Protein AF-A0A8I3AES1-F1 (afdb_monomer)

Sequence (155 aa):
MHAPFAIKKAIAKGDGKLQAEWDGHVKEMQQSCLVTRRLPPQRSACPKPDCKSVFEGPGSWDEWTEHVGRHMEKGEGQRLGVDRLLAKWALEENIIERQEDGEYRLLPVSGTLDGNPRESGRDAISTQMPDTKSEDVETTQAIAEHTEDKMEVDN

Solvent-accessible surface area (backbone atoms only — not comparable to full-atom values): 10301 Å² total; per-residue (Å²): 133,86,72,56,69,71,55,53,57,40,45,77,70,67,39,63,65,62,47,52,52,49,56,49,52,52,49,52,52,52,58,76,68,60,77,80,78,82,79,76,61,52,43,40,43,53,30,35,86,92,43,87,54,70,33,67,44,92,65,20,48,60,56,46,52,52,55,54,46,58,39,40,76,71,69,45,52,88,63,45,59,76,30,66,46,46,51,50,50,34,44,75,70,59,44,33,44,80,46,97,86,73,49,77,41,76,49,84,59,94,84,67,74,91,78,74,91,74,72,99,68,95,72,81,84,76,84,76,76,84,79,84,81,85,82,83,87,83,91,82,84,92,80,86,82,88,84,83,90,85,82,88,80,93,132

pLDDT: mean 75.23, std 22.78, range [31.58, 97.31]

Radius of gyration: 30.4 Å; Cα contacts (8 Å, |Δi|>4): 101; chains: 1; bounding box: 51×77×65 Å

Organism: Verticillium longisporum (NCBI:txid100787)

Mean predicted aligned error: 16.6 Å

InterPro domains:
  IPR039970 Transcription factor Grauzone [PTHR23225] (1-102)

Secondary structure (DSSP, 8-state):
-PPPHHHHHHHTTT-HHHHHHHHHHHHHHHHHT--PPPPPPSEEE-SSTT---EEESTTHHHHHHHHHHHHHHTT-GGG----HHHHHHHHHTTSEEE-TTS-EEEPPPTTS----------------PPP------------------------

Foldseek 3Di:
DDDPPVLVVVVVVVPVVSVVVVVVVVVVVCVVPDDDDDDDQQWWAFQAPPGGDIFHHPCSRVVNVVVNVVCVVVVNVVRRHDTPSRVVVCVVVQQWDADPVRDIDGDDDPPDDDPDPDDDDDDDPPPDDDDDDDDDDDDDDDDDDDDDDDDDDDD

Structure (mmCIF, N/CA/C/O backbone):
data_AF-A0A8I3AES1-F1
#
_entry.id   AF-A0A8I3AES1-F1
#
loop_
_atom_site.group_PDB
_atom_site.id
_atom_site.type_symbol
_atom_site.label_atom_id
_atom_site.label_alt_id
_atom_site.label_comp_id
_atom_site.label_asym_id
_atom_site.label_entity_id
_atom_site.label_seq_id
_atom_site.pdbx_PDB_ins_code
_atom_site.Cartn_x
_atom_site.Cartn_y
_atom_site.Cartn_z
_atom_site.occupancy
_atom_site.B_iso_or_equiv
_atom_site.auth_seq_id
_atom_site.auth_comp_id
_atom_site.auth_asym_id
_atom_site.auth_atom_id
_atom_site.pdbx_PDB_model_num
ATOM 1 N 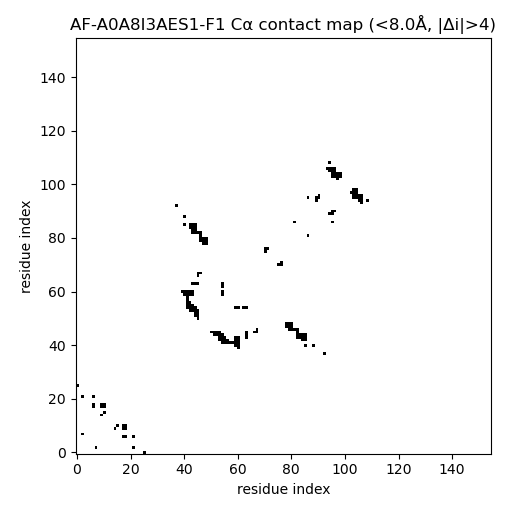N . MET A 1 1 ? 21.390 3.212 -20.930 1.00 62.88 1 MET A N 1
ATOM 2 C CA . MET A 1 1 ? 22.656 2.621 -20.438 1.00 62.88 1 MET A CA 1
ATOM 3 C C . MET A 1 1 ? 23.715 2.758 -21.519 1.00 62.88 1 MET A C 1
ATOM 5 O O . MET A 1 1 ? 23.415 2.468 -22.670 1.00 62.88 1 MET A O 1
ATOM 9 N N . HIS A 1 2 ? 24.908 3.265 -21.199 1.00 73.62 2 HIS A N 1
ATOM 10 C CA . HIS A 1 2 ? 25.959 3.439 -22.206 1.00 73.62 2 HIS A CA 1
ATOM 11 C C . HIS A 1 2 ? 26.614 2.100 -2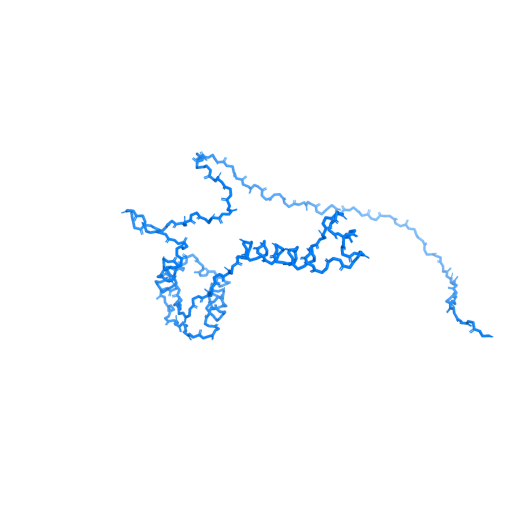2.546 1.00 73.62 2 HIS A C 1
ATOM 13 O O . HIS A 1 2 ? 27.128 1.423 -21.662 1.00 73.62 2 HIS A O 1
ATOM 19 N N . ALA A 1 3 ? 26.648 1.758 -23.836 1.00 77.44 3 ALA A N 1
ATOM 20 C CA . ALA A 1 3 ? 27.425 0.622 -24.312 1.00 77.44 3 ALA A CA 1
ATOM 21 C C . ALA A 1 3 ? 28.934 0.835 -24.057 1.00 77.44 3 ALA A C 1
ATOM 23 O O . ALA A 1 3 ? 29.437 1.951 -24.259 1.00 77.44 3 ALA A O 1
ATOM 24 N N . PRO A 1 4 ? 29.678 -0.202 -23.640 1.00 83.06 4 PRO A N 1
ATOM 25 C CA . PRO A 1 4 ? 31.130 -0.185 -23.583 1.00 83.06 4 PRO A CA 1
ATOM 26 C C . PRO A 1 4 ? 31.750 0.250 -24.915 1.00 83.06 4 PRO A C 1
ATOM 28 O O . PRO A 1 4 ? 31.196 0.023 -25.993 1.00 83.06 4 PRO A O 1
ATOM 31 N N . PHE A 1 5 ? 32.932 0.865 -24.850 1.00 80.69 5 PHE A N 1
ATOM 32 C CA . PHE A 1 5 ? 33.604 1.450 -26.017 1.00 80.69 5 PHE A CA 1
ATOM 33 C C . PHE A 1 5 ? 33.846 0.442 -27.157 1.00 80.69 5 PHE A C 1
ATOM 35 O O . PHE A 1 5 ? 33.685 0.785 -28.328 1.00 80.69 5 PHE A O 1
ATOM 42 N N . ALA A 1 6 ? 34.163 -0.814 -26.825 1.00 80.00 6 ALA A N 1
ATOM 43 C CA . ALA A 1 6 ? 34.356 -1.887 -27.803 1.00 80.00 6 ALA A CA 1
ATOM 44 C C . ALA A 1 6 ? 33.086 -2.172 -28.622 1.00 80.00 6 ALA A C 1
ATOM 46 O O . ALA A 1 6 ? 33.150 -2.318 -29.841 1.00 80.00 6 ALA A O 1
ATOM 47 N N . ILE A 1 7 ? 31.934 -2.164 -27.954 1.00 80.56 7 ILE A N 1
ATOM 48 C CA . ILE A 1 7 ? 30.632 -2.426 -28.561 1.00 80.56 7 ILE A CA 1
ATOM 49 C C . ILE A 1 7 ? 30.224 -1.230 -29.420 1.00 80.56 7 ILE A C 1
ATOM 51 O O . ILE A 1 7 ? 29.950 -1.403 -30.601 1.00 80.56 7 ILE A O 1
ATOM 55 N N . LYS A 1 8 ? 30.351 0.005 -28.909 1.00 79.56 8 LYS A N 1
ATOM 56 C CA . LYS A 1 8 ? 30.124 1.233 -29.703 1.00 79.56 8 LYS A CA 1
ATOM 57 C C . LYS A 1 8 ? 30.921 1.249 -31.015 1.00 79.56 8 LYS A C 1
ATOM 59 O O . LYS A 1 8 ? 30.386 1.618 -32.057 1.00 79.56 8 LYS A O 1
ATOM 64 N N . LYS A 1 9 ? 32.191 0.832 -30.980 1.00 81.19 9 LYS A N 1
ATOM 65 C CA . LYS A 1 9 ? 33.068 0.791 -32.161 1.00 81.19 9 LYS A CA 1
ATOM 66 C C . LYS A 1 9 ? 32.667 -0.289 -33.171 1.00 81.19 9 LYS A C 1
ATOM 68 O O . LYS A 1 9 ? 32.848 -0.083 -34.367 1.00 81.19 9 LYS A O 1
ATOM 73 N N . ALA A 1 10 ? 32.166 -1.430 -32.713 1.00 75.06 10 ALA A N 1
ATOM 74 C CA . ALA A 1 10 ? 31.704 -2.519 -33.573 1.00 75.06 10 ALA A CA 1
ATOM 75 C C . ALA A 1 10 ? 30.330 -2.225 -34.199 1.00 75.06 10 ALA A C 1
ATOM 77 O O . ALA A 1 10 ? 30.131 -2.479 -35.385 1.00 75.06 10 ALA A O 1
ATOM 78 N N . ILE A 1 11 ? 29.439 -1.566 -33.454 1.00 76.44 11 ILE A N 1
ATOM 79 C CA . ILE A 1 11 ? 28.156 -1.063 -33.962 1.00 76.44 11 ILE A CA 1
ATOM 80 C C . ILE A 1 11 ? 28.385 -0.051 -35.089 1.00 76.44 11 ILE A C 1
ATOM 82 O O . ILE A 1 11 ? 27.799 -0.172 -36.161 1.00 76.44 11 ILE A O 1
ATOM 86 N N . ALA A 1 12 ? 29.305 0.901 -34.895 1.00 78.94 12 ALA A N 1
ATOM 87 C CA . ALA A 1 12 ? 29.672 1.882 -35.921 1.00 78.94 12 ALA A CA 1
ATOM 88 C C . ALA A 1 12 ? 30.271 1.250 -37.195 1.00 78.94 12 ALA A C 1
ATOM 90 O O . ALA A 1 12 ? 30.308 1.890 -38.242 1.00 78.94 12 ALA A O 1
ATOM 91 N N . LYS A 1 13 ? 30.740 -0.002 -37.113 1.00 81.69 13 LYS A N 1
ATOM 92 C CA . LYS A 1 13 ? 31.254 -0.787 -38.244 1.00 81.69 13 LYS A CA 1
ATOM 93 C C . LYS A 1 13 ? 30.198 -1.692 -38.893 1.00 81.69 13 LYS A C 1
ATOM 95 O O . LYS A 1 13 ? 30.534 -2.399 -39.836 1.00 81.69 13 LYS A O 1
ATOM 100 N N . GLY A 1 14 ? 28.951 -1.665 -38.418 1.00 75.81 14 GLY A N 1
ATOM 101 C CA . GLY A 1 14 ? 27.842 -2.434 -38.987 1.00 75.81 14 GLY A CA 1
ATOM 102 C C . GLY A 1 14 ? 27.732 -3.880 -38.493 1.00 75.81 14 GLY A C 1
ATOM 103 O O . GLY A 1 14 ? 27.059 -4.681 -39.138 1.00 75.81 14 GLY A O 1
ATOM 104 N N . ASP A 1 15 ? 28.361 -4.236 -37.367 1.00 79.69 15 ASP A N 1
ATOM 105 C CA . ASP A 1 15 ? 28.220 -5.572 -36.772 1.00 79.69 15 ASP A CA 1
ATOM 106 C C . ASP A 1 15 ? 26.879 -5.705 -36.025 1.00 79.69 15 ASP A C 1
ATOM 108 O O . ASP A 1 15 ? 26.772 -5.495 -34.812 1.00 79.69 15 ASP A O 1
ATOM 112 N N . GLY A 1 16 ? 25.826 -6.026 -36.781 1.00 81.38 16 GLY A N 1
ATOM 113 C CA . GLY A 1 16 ? 24.466 -6.180 -36.257 1.00 81.38 16 GLY A CA 1
ATOM 114 C C . GLY A 1 16 ? 24.303 -7.336 -35.264 1.00 81.38 16 GLY A C 1
ATOM 115 O O . GLY A 1 16 ? 23.387 -7.301 -34.443 1.00 81.38 16 GLY A O 1
ATOM 116 N N . LYS A 1 17 ? 25.199 -8.333 -35.288 1.00 85.62 17 LYS A N 1
ATOM 117 C CA . LYS A 1 17 ? 25.168 -9.450 -34.336 1.00 85.62 17 LYS A CA 1
ATOM 118 C C . LYS A 1 17 ? 25.592 -8.976 -32.949 1.00 85.62 17 LYS A C 1
ATOM 120 O O . LYS A 1 17 ? 24.875 -9.219 -31.982 1.00 85.62 17 LYS A O 1
ATOM 125 N N . LEU A 1 18 ? 26.702 -8.241 -32.862 1.00 83.06 18 LEU A N 1
ATOM 126 C CA . LEU A 1 18 ? 27.191 -7.730 -31.582 1.00 83.06 18 LEU A CA 1
ATOM 127 C C . LEU A 1 18 ? 26.244 -6.683 -30.969 1.00 83.06 18 LEU A C 1
ATOM 129 O O . LEU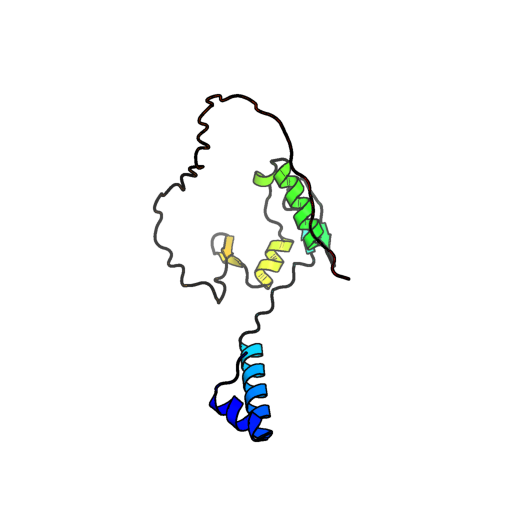 A 1 18 ? 26.082 -6.636 -29.751 1.00 83.06 18 LEU A O 1
ATOM 133 N N . GLN A 1 19 ? 25.582 -5.867 -31.801 1.00 82.50 19 GLN A N 1
ATOM 134 C CA . GLN A 1 19 ? 24.509 -4.971 -31.349 1.00 82.50 19 GLN A CA 1
ATOM 135 C C . GLN A 1 19 ? 23.373 -5.760 -30.681 1.00 82.50 19 GLN A C 1
ATOM 137 O O . GLN A 1 19 ? 22.963 -5.422 -29.573 1.00 82.50 19 GLN A O 1
ATOM 142 N N . ALA A 1 20 ? 22.881 -6.816 -31.337 1.00 87.12 20 ALA A N 1
ATOM 143 C CA . ALA A 1 20 ? 21.780 -7.624 -30.819 1.00 87.12 20 ALA A CA 1
ATOM 144 C C . ALA A 1 20 ? 22.149 -8.351 -29.513 1.00 87.12 20 ALA A C 1
ATOM 146 O O . ALA A 1 20 ? 21.338 -8.397 -28.590 1.00 87.12 20 ALA A O 1
ATOM 147 N N . GLU A 1 21 ? 23.376 -8.873 -29.411 1.00 89.00 21 GLU A N 1
ATOM 148 C CA . GLU A 1 21 ? 23.897 -9.501 -28.189 1.00 89.00 21 GLU A CA 1
ATOM 149 C C . GLU A 1 21 ? 23.990 -8.498 -27.031 1.00 89.00 21 GLU A C 1
ATOM 151 O O . GLU A 1 21 ? 23.566 -8.794 -25.913 1.00 89.00 21 GLU A O 1
ATOM 156 N N . TRP A 1 22 ? 24.486 -7.286 -27.296 1.00 87.56 22 TRP A N 1
ATOM 157 C CA . TRP A 1 22 ? 24.542 -6.224 -26.294 1.00 87.56 22 TRP A CA 1
ATOM 158 C C . TRP A 1 22 ? 23.153 -5.785 -25.822 1.00 87.56 22 TRP A C 1
ATOM 160 O O . TRP A 1 22 ? 22.922 -5.661 -24.618 1.00 87.56 22 TRP A O 1
ATOM 170 N N . ASP A 1 23 ? 22.214 -5.576 -26.746 1.00 89.44 23 ASP A N 1
ATOM 171 C CA . ASP A 1 23 ? 20.841 -5.203 -26.400 1.00 89.44 23 ASP A CA 1
ATOM 172 C C . ASP A 1 23 ? 20.138 -6.314 -25.608 1.00 89.44 23 ASP A C 1
ATOM 174 O O . ASP A 1 23 ? 19.378 -6.022 -24.682 1.00 89.44 23 ASP A O 1
ATOM 178 N N . GLY A 1 24 ? 20.413 -7.581 -25.934 1.00 92.62 24 GLY A N 1
ATOM 179 C CA . GLY A 1 24 ? 19.966 -8.742 -25.164 1.00 92.62 24 GLY A CA 1
ATOM 180 C C . GLY A 1 24 ? 20.510 -8.721 -23.737 1.00 92.62 24 GLY A C 1
ATOM 181 O O . GLY A 1 24 ? 19.734 -8.768 -22.784 1.00 92.62 24 GLY A O 1
ATOM 182 N N . HIS A 1 25 ? 21.820 -8.531 -23.583 1.00 90.94 25 HIS A N 1
ATOM 183 C CA . HIS A 1 25 ? 22.469 -8.444 -22.276 1.00 90.94 25 HIS A CA 1
ATOM 184 C C . HIS A 1 25 ? 21.925 -7.290 -21.418 1.00 90.94 25 HIS A C 1
ATOM 186 O O . HIS A 1 25 ? 21.657 -7.456 -20.228 1.00 90.94 25 HIS A O 1
ATOM 192 N N . VAL A 1 26 ? 21.711 -6.111 -22.011 1.00 91.81 26 VAL A N 1
ATOM 193 C CA . VAL A 1 26 ? 21.123 -4.964 -21.304 1.00 91.81 26 VAL A CA 1
ATOM 194 C C . VAL A 1 26 ? 19.686 -5.256 -20.877 1.00 91.81 26 VAL A C 1
ATOM 196 O O . VAL A 1 26 ? 19.315 -4.901 -19.759 1.00 91.81 26 VAL A O 1
ATOM 199 N N . LYS A 1 27 ? 18.885 -5.911 -21.725 1.00 91.75 27 LYS A N 1
ATOM 200 C CA . LYS A 1 27 ? 17.521 -6.325 -21.368 1.00 91.75 27 LYS A CA 1
ATOM 201 C C . LYS A 1 27 ? 17.528 -7.315 -20.211 1.00 91.75 27 LYS A C 1
ATOM 203 O O . LYS A 1 27 ? 16.785 -7.108 -19.260 1.00 91.75 27 LYS A O 1
ATOM 208 N N . GLU A 1 28 ? 18.374 -8.339 -20.248 1.00 93.56 28 GLU A N 1
ATOM 209 C CA . GLU A 1 28 ? 18.520 -9.292 -19.141 1.00 93.56 28 GLU A CA 1
ATOM 210 C C . GLU A 1 28 ? 18.920 -8.588 -17.844 1.00 93.56 28 GLU A C 1
ATOM 212 O O . GLU A 1 28 ? 18.308 -8.823 -16.805 1.00 93.56 28 GLU A O 1
ATOM 217 N N . MET A 1 29 ? 19.873 -7.656 -17.909 1.00 92.31 29 MET A N 1
ATOM 218 C CA . MET A 1 29 ? 20.288 -6.870 -16.748 1.00 92.31 29 MET A CA 1
ATOM 219 C C . MET A 1 29 ? 19.128 -6.038 -16.190 1.00 92.31 29 MET A C 1
ATOM 221 O O . MET A 1 29 ? 18.864 -6.073 -14.990 1.00 92.31 29 MET A O 1
ATOM 225 N N . GLN A 1 30 ? 18.380 -5.350 -17.056 1.00 91.12 30 GLN A N 1
ATOM 226 C CA . GLN A 1 30 ? 17.189 -4.594 -16.663 1.00 91.12 30 GLN A CA 1
ATOM 227 C C . GLN A 1 30 ? 16.134 -5.486 -16.008 1.00 91.12 30 GLN A C 1
ATOM 229 O O . GLN A 1 30 ? 15.575 -5.095 -14.989 1.00 91.12 30 GLN A O 1
ATOM 234 N N . GLN A 1 31 ? 15.883 -6.676 -16.562 1.00 90.06 31 GLN A N 1
ATOM 235 C CA . GLN A 1 31 ? 14.943 -7.637 -15.982 1.00 90.06 31 GLN A CA 1
ATOM 236 C C . GLN A 1 31 ? 15.437 -8.162 -14.632 1.00 90.06 31 GLN A C 1
ATOM 238 O O . GLN A 1 31 ? 14.656 -8.248 -13.692 1.00 90.06 31 GLN A O 1
ATOM 243 N N . SER A 1 32 ? 16.734 -8.450 -14.498 1.00 89.56 32 SER A N 1
ATOM 244 C CA . SER A 1 32 ? 17.315 -8.947 -13.245 1.00 89.56 32 SER A CA 1
ATOM 245 C C . SER A 1 32 ? 17.260 -7.921 -12.109 1.00 89.56 32 SER A C 1
ATOM 247 O O . SER A 1 32 ? 17.149 -8.291 -10.944 1.00 89.56 32 SER A O 1
ATOM 249 N N . CYS A 1 33 ? 17.302 -6.629 -12.444 1.00 87.88 33 CYS A N 1
ATOM 250 C CA . CYS A 1 33 ? 17.177 -5.538 -11.483 1.00 87.88 33 CYS A CA 1
ATOM 251 C C . CYS A 1 33 ? 15.729 -5.054 -11.300 1.00 87.88 33 CYS A C 1
ATOM 253 O O . CYS A 1 33 ? 15.496 -4.136 -10.511 1.00 87.88 33 CYS A O 1
ATOM 255 N N . LEU A 1 34 ? 14.757 -5.605 -12.036 1.00 88.75 34 LEU A N 1
ATOM 256 C CA . LEU A 1 34 ? 13.376 -5.141 -11.985 1.00 88.75 34 LEU A CA 1
ATOM 257 C C . LEU A 1 34 ? 12.719 -5.586 -10.675 1.00 88.75 34 LEU A C 1
ATOM 259 O O . LEU A 1 34 ? 12.341 -6.743 -10.506 1.00 88.75 34 LEU A O 1
ATOM 263 N N . VAL A 1 35 ? 12.525 -4.638 -9.762 1.00 88.19 35 VAL A N 1
ATOM 264 C CA . VAL A 1 35 ? 11.773 -4.858 -8.524 1.00 88.19 35 VAL A CA 1
ATOM 265 C C . VAL A 1 35 ? 10.366 -4.300 -8.696 1.00 88.19 35 VAL A C 1
ATOM 267 O O . VAL A 1 35 ? 10.167 -3.087 -8.785 1.00 88.19 35 VAL A O 1
ATOM 270 N N . THR A 1 36 ? 9.373 -5.188 -8.735 1.00 86.19 36 THR A N 1
ATOM 271 C CA . THR A 1 36 ? 7.962 -4.783 -8.766 1.00 86.19 36 THR A CA 1
ATOM 272 C C . THR A 1 36 ? 7.500 -4.449 -7.353 1.00 86.19 36 THR A C 1
ATOM 274 O O . THR A 1 36 ? 7.707 -5.221 -6.417 1.00 86.19 36 THR A O 1
ATOM 277 N N . ARG A 1 37 ? 6.877 -3.280 -7.181 1.00 88.44 37 ARG A N 1
ATOM 278 C CA . ARG A 1 37 ? 6.281 -2.894 -5.896 1.00 88.44 37 ARG A CA 1
ATOM 279 C C . ARG A 1 37 ? 5.030 -3.731 -5.638 1.00 88.44 37 ARG A C 1
ATOM 281 O O . ARG A 1 37 ? 4.293 -4.049 -6.567 1.00 88.44 37 ARG A O 1
ATOM 288 N N . ARG A 1 38 ? 4.781 -4.042 -4.366 1.00 90.19 38 ARG A N 1
ATOM 289 C CA . ARG A 1 38 ? 3.556 -4.725 -3.938 1.00 90.19 38 ARG A CA 1
ATOM 290 C C . ARG A 1 38 ? 2.326 -3.888 -4.277 1.00 90.19 38 ARG A C 1
ATOM 292 O O . ARG A 1 38 ? 2.380 -2.656 -4.243 1.00 90.19 38 ARG A O 1
ATOM 299 N N . LEU A 1 39 ? 1.227 -4.574 -4.567 1.00 92.06 39 LEU A N 1
ATOM 300 C CA . LEU A 1 39 ? -0.081 -3.946 -4.713 1.00 92.06 39 LEU A CA 1
ATOM 301 C C . LEU A 1 39 ? -0.683 -3.677 -3.329 1.00 92.06 39 LEU A C 1
ATOM 303 O O . LEU A 1 39 ? -0.447 -4.462 -2.414 1.00 92.06 39 LEU A O 1
ATOM 307 N N . PRO A 1 40 ? -1.457 -2.596 -3.156 1.00 93.31 40 PRO A N 1
ATOM 308 C CA . PRO A 1 40 ? -2.108 -2.314 -1.886 1.00 93.31 40 PRO A CA 1
ATOM 309 C C . PRO A 1 40 ? -3.216 -3.339 -1.572 1.00 93.31 40 PRO A C 1
ATOM 311 O O . PRO A 1 40 ? -3.781 -3.949 -2.493 1.00 93.31 40 PRO A O 1
ATOM 314 N N . PRO A 1 41 ? -3.580 -3.505 -0.287 1.00 94.50 41 PRO A N 1
ATOM 315 C CA . PRO A 1 41 ? -4.671 -4.385 0.113 1.00 94.50 41 PRO A CA 1
ATOM 316 C C . PRO A 1 41 ? -5.988 -3.936 -0.526 1.00 94.50 41 PRO A C 1
ATOM 318 O O . PRO A 1 41 ? -6.345 -2.760 -0.506 1.00 94.50 41 PRO A O 1
ATOM 321 N N . GLN A 1 42 ? -6.738 -4.900 -1.059 1.00 95.31 42 GLN A N 1
ATOM 322 C CA . GLN A 1 42 ? -8.064 -4.667 -1.652 1.00 95.31 42 GLN A CA 1
ATOM 323 C C . GLN A 1 42 ? -9.189 -4.652 -0.612 1.00 95.31 42 GLN A C 1
ATOM 325 O O . GLN A 1 42 ? -10.364 -4.560 -0.964 1.00 95.31 42 GLN A O 1
ATOM 330 N N . ARG A 1 43 ? -8.844 -4.850 0.664 1.00 95.88 43 ARG A N 1
ATOM 331 C CA . ARG A 1 43 ? -9.795 -4.964 1.759 1.00 95.88 43 ARG A CA 1
ATOM 332 C C . ARG A 1 43 ? -9.136 -4.609 3.089 1.00 95.88 43 ARG A C 1
ATOM 334 O O . ARG A 1 43 ? -8.213 -5.305 3.508 1.00 95.88 43 ARG A O 1
ATOM 341 N N . SER A 1 44 ? -9.663 -3.590 3.758 1.00 96.12 44 SER A N 1
ATOM 342 C CA . SER A 1 44 ? -9.175 -3.093 5.051 1.00 96.12 44 SER A CA 1
ATOM 343 C C . SER A 1 44 ? -10.347 -2.635 5.922 1.00 96.12 44 SER A C 1
ATOM 345 O O . SER A 1 44 ? -11.390 -2.230 5.411 1.00 96.12 44 SER A O 1
ATOM 347 N N . ALA A 1 45 ? -10.199 -2.679 7.242 1.00 96.06 45 ALA A N 1
ATOM 348 C CA . ALA A 1 45 ? -11.158 -2.123 8.195 1.00 96.06 45 ALA A CA 1
ATOM 349 C C . ALA A 1 45 ? -10.524 -1.002 9.017 1.00 96.06 45 ALA A C 1
ATOM 351 O O . ALA A 1 45 ? -9.313 -0.960 9.236 1.00 96.06 45 ALA A O 1
ATOM 352 N N . CYS A 1 46 ? -11.344 -0.072 9.502 1.00 95.31 46 CYS A N 1
ATOM 353 C CA . CYS A 1 46 ? -10.848 0.942 10.420 1.00 95.31 46 CYS A CA 1
ATOM 354 C C . CYS A 1 46 ? -10.353 0.268 11.720 1.00 95.31 46 CYS A C 1
ATOM 356 O O . CYS A 1 46 ? -11.104 -0.492 12.333 1.00 95.31 46 CYS A O 1
ATOM 358 N N . PRO A 1 47 ? -9.115 0.538 12.175 1.00 93.88 47 PRO A N 1
ATOM 359 C CA . PRO A 1 47 ? -8.581 -0.036 13.411 1.00 93.88 47 PRO A CA 1
ATOM 360 C C . PRO A 1 47 ? -9.208 0.558 14.682 1.00 93.88 47 PRO A C 1
ATOM 362 O O . PRO A 1 47 ? -8.948 0.072 15.784 1.00 93.88 47 PRO A O 1
ATOM 365 N N . LYS A 1 48 ? -10.007 1.625 14.565 1.00 92.62 48 LYS A N 1
ATOM 366 C CA . LYS A 1 48 ? -10.662 2.266 15.706 1.00 92.62 48 LYS A CA 1
ATOM 367 C C . LYS A 1 48 ? -11.822 1.390 16.215 1.00 92.62 48 LYS A C 1
ATOM 369 O O . LYS A 1 48 ? -12.718 1.088 15.432 1.00 92.62 48 LYS A O 1
ATOM 374 N N . PRO A 1 49 ? -11.885 1.034 17.511 1.00 88.44 49 PRO A N 1
ATOM 375 C CA . PRO A 1 49 ? -12.874 0.080 18.036 1.00 88.44 49 PRO A CA 1
ATOM 376 C C . PRO A 1 49 ? -14.333 0.543 17.893 1.00 88.44 49 PRO A C 1
ATOM 378 O O . PRO A 1 49 ? -15.236 -0.276 17.723 1.00 88.44 49 PRO A O 1
ATOM 381 N N . ASP A 1 50 ? -14.573 1.851 17.952 1.00 89.81 50 ASP A N 1
ATOM 382 C CA . ASP A 1 50 ? -15.887 2.474 17.779 1.00 89.81 50 ASP A CA 1
ATOM 383 C C . ASP A 1 50 ? -16.220 2.826 16.315 1.00 89.81 50 ASP A C 1
ATOM 385 O O . ASP A 1 50 ? -17.359 3.188 16.019 1.00 89.81 50 ASP A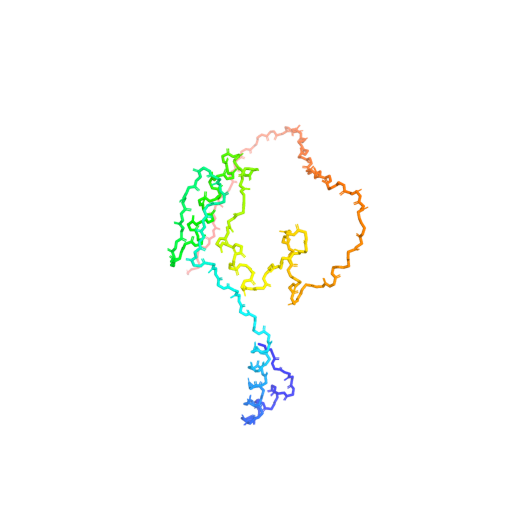 O 1
ATOM 389 N N . CYS A 1 51 ? -15.279 2.652 15.378 1.00 91.38 51 CYS A N 1
ATOM 390 C CA . CYS A 1 51 ? -15.510 2.851 13.949 1.00 91.38 51 CYS A CA 1
ATOM 391 C C . CYS A 1 51 ? -15.626 1.503 13.228 1.00 91.38 51 CYS A C 1
ATOM 393 O O . CYS A 1 51 ? -14.685 0.721 13.181 1.00 91.38 51 CYS A O 1
ATOM 395 N N . LYS A 1 52 ? -16.784 1.229 12.622 1.00 91.12 52 LYS A N 1
ATOM 396 C CA . LYS A 1 52 ? -17.064 -0.045 11.931 1.00 91.12 52 LYS A CA 1
ATOM 397 C C . LYS A 1 52 ? -16.924 0.049 10.407 1.00 91.12 52 LYS A C 1
ATOM 399 O O . LYS A 1 52 ? -17.517 -0.751 9.690 1.00 91.12 52 LYS A O 1
ATOM 404 N N . SER A 1 53 ? -16.188 1.045 9.916 1.00 94.50 53 SER A N 1
ATOM 405 C CA . SER A 1 53 ? -15.979 1.254 8.481 1.00 94.50 53 SER A CA 1
ATOM 406 C C . SER A 1 53 ? -15.108 0.141 7.899 1.00 94.50 53 SER A C 1
ATOM 408 O O . SER A 1 53 ? -14.038 -0.158 8.435 1.00 94.50 53 SER A O 1
ATOM 410 N N . VAL A 1 54 ? -15.567 -0.453 6.800 1.00 95.69 54 VAL A N 1
ATOM 411 C CA . VAL A 1 54 ? -14.849 -1.466 6.020 1.00 95.69 54 VAL A CA 1
ATOM 412 C C . VAL A 1 54 ? -14.746 -0.954 4.589 1.00 95.69 54 VAL A C 1
ATOM 414 O O . VAL A 1 54 ? -15.721 -0.430 4.055 1.00 95.69 54 VAL A O 1
ATOM 417 N N . PHE A 1 55 ? -13.568 -1.101 3.997 1.00 96.12 55 PHE A N 1
ATOM 418 C CA . PHE A 1 55 ? -13.217 -0.599 2.675 1.00 96.12 55 PHE A CA 1
ATOM 419 C C . PHE A 1 55 ? -12.847 -1.792 1.803 1.00 96.12 55 PHE A C 1
ATOM 421 O O . PHE A 1 55 ? -12.037 -2.622 2.221 1.00 96.12 55 PHE A O 1
ATOM 428 N N . GLU A 1 56 ? -13.446 -1.897 0.619 1.00 96.19 56 GLU A N 1
ATOM 429 C CA . GLU A 1 56 ? -13.284 -3.033 -0.290 1.00 96.19 56 GLU A CA 1
ATOM 430 C C . GLU A 1 56 ? -13.245 -2.561 -1.746 1.00 96.19 56 GLU A C 1
ATOM 432 O O . GLU A 1 56 ? -14.040 -1.717 -2.152 1.00 96.19 56 GLU A O 1
ATOM 437 N N . GLY A 1 57 ? -12.352 -3.151 -2.542 1.00 93.00 57 GLY A N 1
ATOM 438 C CA . GLY A 1 57 ? -12.278 -2.943 -3.986 1.00 93.00 57 GLY A CA 1
AT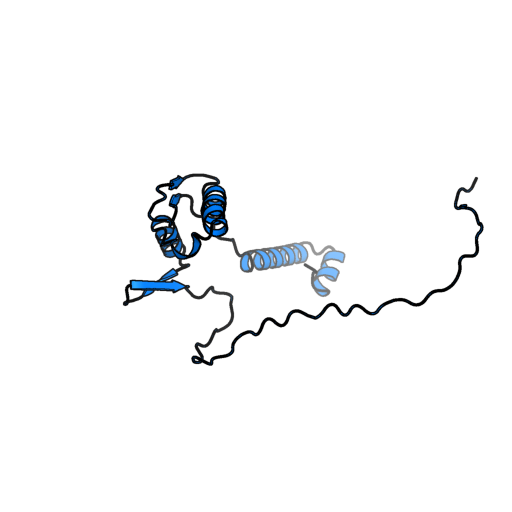OM 439 C C . GLY A 1 57 ? -11.194 -1.960 -4.450 1.00 93.00 57 GLY A C 1
ATOM 440 O O . GLY A 1 57 ? -10.331 -1.547 -3.675 1.00 93.00 57 GLY A O 1
ATOM 441 N N . PRO A 1 58 ? -11.199 -1.599 -5.745 1.00 92.62 58 PRO A N 1
ATOM 442 C CA . PRO A 1 58 ? -10.208 -0.687 -6.308 1.00 92.62 58 PRO A CA 1
ATOM 443 C C . PRO A 1 58 ? -10.268 0.687 -5.630 1.00 92.62 58 PRO A C 1
ATOM 445 O O . PRO A 1 58 ? -11.339 1.275 -5.537 1.00 92.62 58 PRO A O 1
ATOM 448 N N . GLY A 1 59 ? -9.125 1.204 -5.172 1.00 92.12 59 GLY A N 1
ATOM 449 C CA . GLY A 1 59 ? -9.047 2.490 -4.460 1.00 92.12 59 GLY A CA 1
ATOM 450 C C . GLY A 1 59 ? -9.363 2.417 -2.960 1.00 92.12 59 GLY A C 1
ATOM 451 O O . GLY A 1 59 ? -9.157 3.401 -2.254 1.00 92.12 59 GLY A O 1
ATOM 452 N N . SER A 1 60 ? -9.759 1.249 -2.432 1.00 95.12 60 SER A N 1
ATOM 453 C CA . SER A 1 60 ? -10.085 1.080 -1.006 1.00 95.12 60 SER A CA 1
ATOM 454 C C . SER A 1 60 ? -8.937 1.460 -0.072 1.00 95.12 60 SER A C 1
ATOM 456 O O . SER A 1 60 ? -9.158 1.858 1.067 1.00 95.12 60 SER A O 1
ATOM 458 N N . TRP A 1 61 ? -7.698 1.308 -0.539 1.00 95.81 61 TRP A N 1
ATOM 459 C CA . TRP A 1 61 ? -6.508 1.690 0.212 1.00 95.81 61 TRP A CA 1
ATOM 460 C C . TRP A 1 61 ? -6.397 3.202 0.405 1.00 95.81 61 TRP A C 1
ATOM 462 O O . TRP A 1 61 ? -6.103 3.658 1.510 1.00 95.81 61 TRP A O 1
ATOM 472 N N . ASP A 1 62 ? -6.671 3.981 -0.638 1.00 96.50 62 ASP A N 1
ATOM 473 C CA . ASP A 1 62 ? -6.600 5.439 -0.568 1.00 96.50 62 ASP A CA 1
ATOM 474 C C . ASP A 1 62 ? -7.705 5.969 0.357 1.00 96.50 62 ASP A C 1
ATOM 476 O O . ASP A 1 62 ? -7.438 6.750 1.270 1.00 96.50 62 ASP A O 1
ATOM 480 N N . GLU A 1 63 ? -8.922 5.436 0.229 1.00 96.75 63 GLU A N 1
ATOM 481 C CA . GLU A 1 63 ? -10.037 5.752 1.130 1.00 96.75 63 GLU A CA 1
ATOM 482 C C . GLU A 1 63 ? -9.737 5.376 2.589 1.00 96.75 63 GLU A C 1
ATOM 484 O O . GLU A 1 63 ? -10.020 6.148 3.509 1.00 96.75 63 GLU A O 1
ATOM 489 N N . TRP A 1 64 ? -9.139 4.201 2.817 1.00 96.44 64 TRP A N 1
ATOM 490 C CA . TRP A 1 64 ? -8.761 3.748 4.154 1.00 96.44 64 TRP A CA 1
ATOM 491 C C . TRP A 1 64 ? -7.683 4.647 4.770 1.00 96.44 64 TRP A C 1
ATOM 493 O O . TRP A 1 64 ? -7.829 5.062 5.922 1.00 96.44 64 TRP A O 1
ATOM 503 N N . THR A 1 65 ? -6.626 4.983 4.021 1.00 95.75 65 THR A N 1
ATOM 504 C CA . THR A 1 65 ? -5.544 5.849 4.523 1.00 95.75 65 THR A CA 1
ATOM 505 C C . THR A 1 65 ? -6.053 7.248 4.859 1.00 95.75 65 THR A C 1
ATOM 507 O O . THR A 1 65 ? -5.725 7.768 5.926 1.00 95.75 65 THR A O 1
ATOM 510 N N . GLU A 1 66 ? -6.922 7.824 4.025 1.00 97.31 66 GLU A N 1
ATOM 511 C CA . GLU A 1 66 ? -7.570 9.106 4.309 1.00 97.31 66 GLU A CA 1
ATOM 512 C C . GLU A 1 66 ? -8.461 9.024 5.560 1.00 97.31 66 GLU A C 1
ATOM 514 O O . GLU A 1 66 ? -8.400 9.878 6.449 1.00 97.31 66 GLU A O 1
ATOM 519 N N . HIS A 1 67 ? -9.281 7.976 5.666 1.00 96.31 67 HIS A N 1
ATOM 520 C CA . HIS A 1 67 ? -10.193 7.789 6.790 1.00 96.31 67 HIS A CA 1
ATOM 521 C C . HIS A 1 67 ? -9.452 7.648 8.124 1.00 96.31 67 HIS A C 1
ATOM 523 O O . HIS A 1 67 ? -9.818 8.286 9.116 1.00 96.31 67 HIS A O 1
ATOM 529 N N . VAL A 1 68 ? -8.404 6.821 8.158 1.00 95.31 68 VAL A N 1
ATOM 530 C CA . VAL A 1 68 ? -7.568 6.637 9.350 1.00 95.31 68 VAL A CA 1
ATOM 531 C C . VAL A 1 68 ? -6.778 7.909 9.658 1.00 95.31 68 VAL A C 1
ATOM 533 O O . VAL A 1 68 ? -6.701 8.298 10.826 1.00 95.31 68 VAL A O 1
ATOM 536 N N . GLY A 1 69 ? -6.278 8.612 8.637 1.00 95.38 69 GLY A N 1
ATOM 537 C CA . GLY A 1 69 ? -5.630 9.918 8.784 1.00 95.38 69 GLY A CA 1
ATOM 538 C C . GLY A 1 69 ? -6.522 10.930 9.505 1.00 95.38 69 GLY A C 1
ATOM 539 O O . GLY A 1 69 ? -6.106 11.518 10.503 1.00 95.38 69 GLY A O 1
ATOM 540 N N . ARG A 1 70 ? -7.802 11.025 9.122 1.00 95.50 70 ARG A N 1
ATOM 541 C CA . ARG A 1 70 ? -8.785 11.889 9.803 1.00 95.50 70 ARG A CA 1
ATOM 542 C C . ARG A 1 70 ? -9.005 11.537 11.278 1.00 95.50 70 ARG A C 1
ATOM 544 O O . ARG A 1 70 ? -9.372 12.410 12.064 1.00 95.50 70 ARG A O 1
ATOM 551 N N . HIS A 1 71 ? -8.823 10.279 11.682 1.00 94.88 71 HIS A N 1
ATOM 552 C CA . HIS A 1 71 ? -8.854 9.895 13.100 1.00 94.88 71 HIS A CA 1
ATOM 553 C C . HIS A 1 71 ? -7.585 10.336 13.839 1.00 94.88 71 HIS A C 1
ATOM 555 O O . HIS A 1 71 ? -7.664 10.800 14.980 1.00 94.88 71 HIS A O 1
ATOM 561 N N . MET A 1 72 ? -6.423 10.244 13.191 1.00 93.06 72 MET A N 1
ATOM 562 C CA . MET A 1 72 ? -5.158 10.714 13.760 1.00 93.06 72 MET A CA 1
ATOM 563 C C . MET A 1 72 ? -5.166 12.231 13.988 1.00 93.06 72 MET A C 1
ATOM 565 O O . MET A 1 72 ? -4.790 12.678 15.069 1.00 93.06 72 MET A O 1
ATOM 569 N N . GLU A 1 73 ? -5.687 13.009 13.037 1.00 94.62 73 GLU A N 1
ATOM 570 C CA . GLU A 1 73 ? -5.811 14.473 13.144 1.00 94.62 73 GLU A CA 1
ATOM 571 C C . GLU A 1 73 ? -6.717 14.920 14.301 1.00 94.62 73 GLU A C 1
ATOM 573 O O . GLU A 1 73 ? -6.508 15.973 14.898 1.00 94.62 73 GLU A O 1
ATOM 578 N N . LYS A 1 74 ? -7.704 14.097 14.670 1.00 92.25 74 LYS A N 1
ATOM 579 C CA . LYS A 1 74 ? -8.602 14.340 15.813 1.00 92.25 74 LYS A CA 1
ATOM 580 C C . LYS A 1 74 ? -7.995 13.945 17.162 1.00 92.25 74 LYS A C 1
ATOM 582 O O . LYS A 1 74 ? -8.682 14.008 18.180 1.00 92.25 74 LYS A O 1
ATOM 587 N N . GLY A 1 75 ? -6.737 13.503 17.183 1.00 89.81 75 GLY A N 1
ATOM 588 C CA . GLY A 1 75 ? -6.067 13.025 18.391 1.00 89.81 75 GLY A CA 1
ATOM 589 C C . GLY A 1 75 ? -6.508 11.625 18.830 1.00 89.81 75 GLY A C 1
ATOM 590 O O . GLY A 1 75 ? -6.249 11.221 19.960 1.00 89.81 75 GLY A O 1
ATOM 591 N N . GLU A 1 76 ? -7.163 10.854 17.957 1.00 89.94 76 GLU A N 1
ATOM 592 C CA . GLU A 1 76 ? -7.644 9.502 18.276 1.00 89.94 76 GLU A CA 1
ATOM 593 C C . GLU A 1 76 ? -6.612 8.412 17.934 1.00 89.94 76 GLU A C 1
ATOM 595 O O . GLU A 1 76 ? -6.879 7.227 18.127 1.00 89.94 76 GLU A O 1
ATOM 600 N N . GLY A 1 77 ? -5.414 8.805 17.480 1.00 84.75 77 GLY A N 1
ATOM 601 C CA . GLY A 1 77 ? -4.344 7.903 17.041 1.00 84.75 77 GLY A CA 1
ATOM 602 C C . GLY A 1 77 ? -3.916 6.872 18.090 1.00 84.75 77 GLY A C 1
ATOM 603 O O . GLY A 1 77 ? -3.735 5.705 17.762 1.00 84.75 77 GLY A O 1
ATOM 604 N N . GLN A 1 78 ? -3.838 7.260 19.369 1.00 85.12 78 GLN A N 1
ATOM 605 C CA . GLN A 1 78 ? -3.462 6.348 20.465 1.00 85.12 78 GLN A CA 1
ATOM 606 C C . GLN A 1 78 ? -4.498 5.249 20.742 1.00 85.12 78 GLN A C 1
ATOM 608 O O . GLN A 1 78 ? -4.184 4.270 21.412 1.00 85.12 78 GLN A O 1
ATOM 613 N N . ARG A 1 79 ? -5.741 5.415 20.272 1.00 86.38 79 ARG A N 1
ATOM 614 C CA . ARG A 1 79 ? -6.831 4.445 20.466 1.00 86.38 79 ARG A CA 1
ATOM 615 C C . ARG A 1 79 ? -7.039 3.544 19.252 1.00 86.38 79 ARG A C 1
ATOM 617 O O . ARG A 1 79 ? -7.945 2.712 19.268 1.00 86.38 79 ARG A O 1
ATOM 624 N N . LEU A 1 80 ? -6.250 3.727 18.195 1.00 88.94 80 LEU A N 1
ATOM 625 C CA . LEU A 1 80 ? -6.293 2.853 17.034 1.00 88.94 80 LEU A CA 1
ATOM 626 C C . LEU A 1 80 ? -5.702 1.496 17.420 1.00 88.94 80 LEU A C 1
ATOM 628 O O . LEU A 1 80 ? -4.594 1.413 17.941 1.00 88.94 80 LEU A O 1
ATOM 632 N N . GLY A 1 81 ? -6.475 0.436 17.198 1.00 90.25 81 GLY A N 1
ATOM 633 C CA . GLY A 1 81 ? -6.027 -0.936 17.376 1.00 90.25 81 GLY A CA 1
ATOM 634 C C . GLY A 1 81 ? -5.354 -1.488 16.120 1.00 90.25 81 GLY A C 1
ATOM 635 O O . GLY A 1 81 ? -4.757 -0.766 15.324 1.00 90.25 81 GLY A O 1
ATOM 636 N N . VAL A 1 82 ? -5.490 -2.797 15.925 1.00 90.31 82 VAL A N 1
ATOM 637 C CA . VAL A 1 82 ? -4.972 -3.500 14.747 1.00 90.31 82 VAL A CA 1
ATOM 638 C C . VAL A 1 82 ? -6.119 -3.821 13.798 1.00 90.31 82 VAL A C 1
ATOM 640 O O . VAL A 1 82 ? -7.074 -4.505 14.177 1.00 90.31 82 VAL A O 1
ATOM 643 N N . ASP A 1 83 ? -5.999 -3.388 12.544 1.00 93.81 83 ASP A N 1
ATOM 644 C CA . ASP A 1 83 ? -6.863 -3.874 11.473 1.00 93.81 83 ASP A CA 1
ATOM 645 C C . ASP A 1 83 ? -6.485 -5.322 11.124 1.00 93.81 83 ASP A C 1
ATOM 647 O O . ASP A 1 83 ? -5.405 -5.608 10.603 1.00 93.81 83 ASP A O 1
ATOM 651 N N . ARG A 1 84 ? -7.395 -6.257 11.415 1.00 91.94 84 ARG A N 1
ATOM 652 C CA . ARG A 1 84 ? -7.195 -7.692 11.169 1.00 91.94 84 ARG A CA 1
ATOM 653 C C . ARG A 1 84 ? -7.131 -8.034 9.679 1.00 91.94 84 ARG A C 1
ATOM 655 O O . ARG A 1 84 ? -6.480 -9.017 9.332 1.00 91.94 84 ARG A O 1
ATOM 662 N N . LEU A 1 85 ? -7.804 -7.266 8.821 1.00 93.88 85 LEU A N 1
ATOM 663 C CA . LEU A 1 85 ? -7.805 -7.482 7.373 1.00 93.88 85 LEU A CA 1
ATOM 664 C C . LEU A 1 85 ? -6.470 -7.032 6.777 1.00 93.88 85 LEU A C 1
ATOM 666 O O . LEU A 1 85 ? -5.826 -7.814 6.078 1.00 93.88 85 LEU A O 1
ATOM 670 N N . LEU A 1 86 ? -5.993 -5.847 7.169 1.00 94.50 86 LEU A N 1
ATOM 671 C CA . LEU A 1 86 ? -4.658 -5.370 6.816 1.00 94.50 86 LEU A CA 1
ATOM 672 C C . LEU A 1 86 ? -3.550 -6.292 7.346 1.00 94.50 86 LEU A C 1
ATOM 674 O O . LEU A 1 86 ? -2.629 -6.629 6.607 1.00 94.50 86 LEU A O 1
ATOM 678 N N . ALA A 1 87 ? -3.646 -6.747 8.600 1.00 93.88 87 ALA A N 1
ATOM 679 C CA . ALA A 1 87 ? -2.666 -7.666 9.179 1.00 93.88 87 ALA A CA 1
ATOM 680 C C . ALA A 1 87 ? -2.628 -9.012 8.440 1.00 93.88 87 ALA A C 1
ATOM 682 O O . ALA A 1 87 ? -1.554 -9.574 8.237 1.00 93.88 87 ALA A O 1
ATOM 683 N N . LYS A 1 88 ? -3.786 -9.529 8.005 1.00 94.50 88 LYS A N 1
ATOM 684 C CA . LYS A 1 88 ? -3.853 -10.741 7.181 1.00 94.50 88 LYS A CA 1
ATOM 685 C C . LYS A 1 88 ? -3.131 -10.546 5.846 1.00 94.50 88 LYS A C 1
ATOM 687 O O . LYS A 1 88 ? -2.289 -11.370 5.509 1.00 94.50 88 LYS A O 1
ATOM 692 N N . TRP A 1 89 ? -3.414 -9.455 5.136 1.00 95.06 89 TRP A N 1
ATOM 693 C CA . TRP A 1 89 ? -2.725 -9.133 3.884 1.00 95.06 89 TRP A CA 1
ATOM 694 C C . TRP A 1 89 ? -1.209 -8.996 4.090 1.00 95.06 89 TRP A C 1
ATOM 696 O O . TRP A 1 89 ? -0.427 -9.555 3.331 1.00 95.06 89 TRP A O 1
ATOM 706 N N . ALA A 1 90 ? -0.776 -8.331 5.163 1.00 94.50 90 ALA A N 1
ATOM 707 C CA . ALA A 1 90 ? 0.644 -8.157 5.457 1.00 94.50 90 ALA A CA 1
ATOM 708 C C . ALA A 1 90 ? 1.368 -9.484 5.764 1.00 94.50 90 ALA A C 1
ATOM 710 O O . ALA A 1 90 ? 2.549 -9.620 5.439 1.00 94.50 90 ALA A O 1
ATOM 711 N N . LEU A 1 91 ? 0.677 -10.456 6.372 1.00 93.94 91 LEU A N 1
ATOM 712 C CA . LEU A 1 91 ? 1.194 -11.818 6.559 1.00 93.94 91 LEU A CA 1
ATOM 713 C C . LEU A 1 91 ? 1.325 -12.545 5.212 1.00 93.94 91 LEU A C 1
ATOM 715 O O . LEU A 1 91 ? 2.354 -13.154 4.943 1.00 93.94 91 LEU A O 1
ATOM 719 N N . GLU A 1 92 ? 0.304 -12.458 4.356 1.00 93.38 92 GLU A N 1
ATOM 720 C CA . GLU A 1 92 ? 0.299 -13.083 3.023 1.00 93.38 92 GLU A CA 1
ATOM 721 C C . GLU A 1 92 ? 1.399 -12.503 2.111 1.00 93.38 92 GLU A C 1
ATOM 723 O O . GLU A 1 92 ? 2.090 -13.243 1.413 1.00 93.38 92 GLU A O 1
ATOM 728 N N . GLU A 1 93 ? 1.641 -11.192 2.189 1.00 93.12 93 GLU 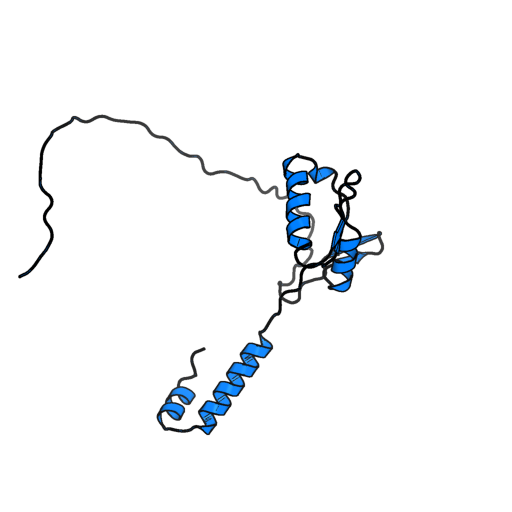A N 1
ATOM 729 C CA . GLU A 1 93 ? 2.691 -10.482 1.443 1.00 93.12 93 GLU A CA 1
ATOM 730 C C . GLU A 1 93 ? 4.104 -10.638 2.033 1.00 93.12 93 GLU A C 1
ATOM 732 O O . GLU A 1 93 ? 5.061 -10.021 1.536 1.00 93.12 93 GLU A O 1
ATOM 737 N N . ASN A 1 94 ? 4.248 -11.445 3.093 1.00 92.06 94 ASN A N 1
ATOM 738 C CA . ASN A 1 94 ? 5.495 -11.649 3.833 1.00 92.06 94 ASN A CA 1
ATOM 739 C C . ASN A 1 94 ? 6.141 -10.315 4.250 1.00 92.06 94 ASN A C 1
ATOM 741 O O . ASN A 1 94 ? 7.350 -10.112 4.126 1.00 92.06 94 ASN A O 1
ATOM 745 N N . ILE A 1 95 ? 5.314 -9.374 4.707 1.00 92.88 95 ILE A N 1
ATOM 746 C CA . ILE A 1 95 ? 5.757 -8.103 5.294 1.00 92.88 95 ILE A CA 1
ATOM 747 C C . ILE A 1 95 ? 5.951 -8.283 6.798 1.00 92.88 95 ILE A C 1
ATOM 749 O O . ILE A 1 95 ? 6.890 -7.730 7.371 1.00 92.88 95 ILE A O 1
ATOM 753 N N . ILE A 1 96 ? 5.073 -9.067 7.430 1.00 94.31 96 ILE A N 1
ATOM 754 C CA . ILE A 1 96 ? 5.113 -9.357 8.862 1.00 94.31 96 ILE A CA 1
ATOM 755 C C . ILE A 1 96 ? 5.068 -10.861 9.132 1.00 94.31 96 ILE A C 1
ATOM 757 O O . ILE A 1 96 ? 4.552 -11.626 8.323 1.00 94.31 96 ILE A O 1
ATOM 761 N N . GLU A 1 97 ? 5.556 -11.265 10.299 1.00 93.62 97 GLU A N 1
ATOM 762 C CA . GLU A 1 97 ? 5.483 -12.622 10.842 1.00 93.62 97 GLU A CA 1
ATOM 763 C C . GLU A 1 97 ? 4.934 -12.585 12.276 1.00 93.62 97 GLU A C 1
ATOM 765 O O . GLU A 1 97 ? 5.101 -11.592 12.990 1.00 93.62 97 GLU A O 1
ATOM 770 N N . ARG A 1 98 ? 4.254 -13.657 12.698 1.00 90.19 98 ARG A N 1
ATOM 771 C CA . ARG A 1 98 ? 3.783 -13.832 14.081 1.00 90.19 98 ARG A CA 1
ATOM 772 C C . ARG A 1 98 ? 4.892 -14.432 14.939 1.00 90.19 98 ARG A C 1
ATOM 774 O O . ARG A 1 98 ? 5.412 -15.491 14.603 1.00 90.19 98 ARG A O 1
ATOM 781 N N . GLN A 1 99 ? 5.197 -13.792 16.058 1.00 88.75 99 GLN A N 1
ATOM 782 C CA . GLN A 1 99 ? 6.089 -14.330 17.080 1.00 88.75 99 GLN A CA 1
ATOM 783 C C . GLN A 1 99 ? 5.343 -15.253 18.060 1.00 88.75 99 GLN A C 1
ATOM 785 O O . GLN A 1 99 ? 4.110 -15.300 18.085 1.00 88.75 99 GLN A O 1
ATOM 790 N N . GLU A 1 100 ? 6.100 -16.001 18.870 1.00 84.25 100 GLU A N 1
ATOM 791 C CA . GLU A 1 100 ? 5.565 -16.941 19.873 1.00 84.25 100 GLU A CA 1
ATOM 792 C C . GLU A 1 100 ? 4.773 -16.246 20.994 1.00 84.25 100 GLU A C 1
ATOM 794 O O . GLU A 1 100 ? 3.892 -16.850 21.601 1.00 84.25 100 GLU A O 1
ATOM 799 N N . ASP A 1 101 ? 5.052 -14.967 21.238 1.00 82.62 101 ASP A N 1
ATOM 800 C CA . ASP A 1 101 ? 4.355 -14.106 22.199 1.00 82.62 101 ASP A CA 1
ATOM 801 C C . ASP A 1 101 ? 3.025 -13.539 21.663 1.00 82.62 101 ASP A C 1
ATOM 803 O O . ASP A 1 101 ? 2.262 -12.933 22.414 1.00 82.62 101 ASP A O 1
ATOM 807 N N . GLY A 1 102 ? 2.711 -13.772 20.384 1.00 80.81 102 GLY A N 1
ATOM 808 C CA . GLY A 1 102 ? 1.525 -13.237 19.716 1.00 80.81 102 GLY A CA 1
ATOM 809 C C . GLY A 1 102 ? 1.712 -11.842 19.111 1.00 80.81 102 GLY A C 1
ATOM 810 O O . GLY A 1 102 ? 0.774 -11.345 18.479 1.00 80.81 102 GLY A O 1
ATOM 811 N N . GLU A 1 103 ? 2.898 -11.243 19.238 1.00 87.50 103 GLU A N 1
ATOM 812 C CA . GLU A 1 103 ? 3.255 -9.979 18.597 1.00 87.50 103 GLU A CA 1
ATOM 813 C C . GLU A 1 103 ? 3.635 -10.182 17.123 1.00 87.50 103 GLU A C 1
ATOM 815 O O . GLU A 1 103 ? 3.945 -11.287 16.663 1.00 87.50 103 GLU A O 1
ATOM 820 N N . TYR A 1 104 ? 3.618 -9.093 16.351 1.00 90.38 104 TYR A N 1
ATOM 821 C CA . TYR A 1 104 ? 4.046 -9.107 14.953 1.00 90.38 104 TYR A CA 1
ATOM 822 C C . TYR A 1 104 ? 5.456 -8.536 14.811 1.00 90.38 104 TYR A C 1
ATOM 824 O O . TYR A 1 104 ? 5.787 -7.506 15.396 1.00 90.38 104 TYR A O 1
ATOM 832 N N . ARG A 1 105 ? 6.284 -9.177 13.987 1.00 92.62 105 ARG A N 1
ATOM 833 C CA . ARG A 1 105 ? 7.614 -8.687 13.607 1.00 92.62 105 ARG A CA 1
ATOM 834 C C . ARG A 1 105 ? 7.649 -8.385 12.117 1.00 92.62 105 ARG A C 1
ATOM 836 O O . ARG A 1 105 ? 7.079 -9.136 11.337 1.00 92.62 105 ARG A O 1
ATOM 843 N N . LEU A 1 106 ? 8.343 -7.318 11.718 1.00 92.50 106 LEU A N 1
ATOM 844 C CA . LEU A 1 106 ? 8.635 -7.065 10.306 1.00 92.50 106 LEU A CA 1
ATOM 845 C C . LEU A 1 106 ? 9.635 -8.101 9.786 1.00 92.50 106 LEU A 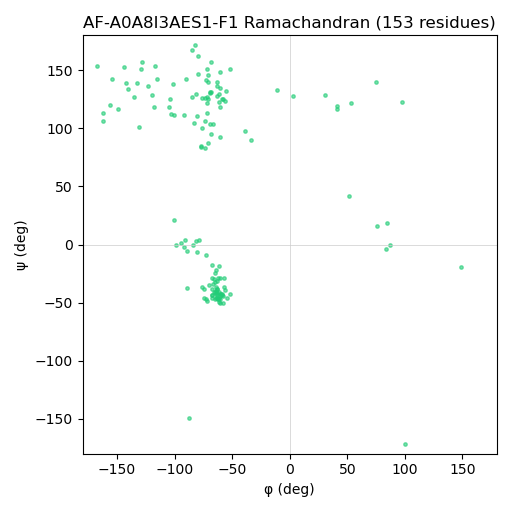C 1
ATOM 847 O O . LEU A 1 106 ? 10.682 -8.318 10.400 1.00 92.50 106 LEU A O 1
ATOM 851 N N . LEU A 1 107 ? 9.332 -8.707 8.642 1.00 90.06 107 LEU A N 1
ATOM 852 C CA . LEU A 1 107 ? 10.291 -9.559 7.953 1.00 90.06 107 LEU A CA 1
ATOM 853 C C . LEU A 1 107 ? 11.384 -8.692 7.306 1.00 90.06 107 LEU A C 1
ATOM 855 O O . LEU A 1 107 ? 11.088 -7.609 6.789 1.00 90.06 107 LEU A O 1
ATOM 859 N N . PRO A 1 108 ? 12.655 -9.134 7.331 1.00 82.50 108 PRO A N 1
ATOM 860 C CA . PRO A 1 108 ? 13.745 -8.387 6.725 1.00 82.50 108 PRO A CA 1
ATOM 861 C C . PRO A 1 108 ? 13.499 -8.252 5.220 1.00 82.50 108 PRO A C 1
ATOM 863 O O . PRO A 1 108 ? 13.353 -9.243 4.502 1.00 82.50 108 PRO A O 1
ATOM 866 N N . VAL A 1 109 ? 13.448 -7.014 4.726 1.00 74.00 109 VAL A N 1
ATOM 867 C CA . VAL A 1 109 ? 13.351 -6.775 3.287 1.00 74.00 109 VAL A CA 1
ATOM 868 C C . VAL A 1 109 ? 14.695 -7.129 2.654 1.00 74.00 109 VAL A C 1
ATOM 870 O O . VAL A 1 109 ? 15.734 -6.583 3.024 1.00 74.00 109 VAL A O 1
ATOM 873 N N . SER A 1 110 ? 14.680 -8.066 1.702 1.00 63.56 110 SER A N 1
ATOM 874 C CA . SER A 1 110 ? 15.847 -8.403 0.879 1.00 63.56 110 SER A CA 1
ATOM 875 C C . SER A 1 110 ? 16.276 -7.149 0.106 1.00 63.56 110 SER A C 1
ATOM 877 O O . SER A 1 110 ? 15.705 -6.825 -0.932 1.00 63.56 110 SER A O 1
ATOM 879 N N . GLY A 1 111 ? 17.203 -6.373 0.674 1.00 56.91 111 GLY A N 1
ATOM 880 C CA . GLY A 1 111 ? 17.677 -5.111 0.101 1.00 56.91 111 GLY A CA 1
ATOM 881 C C . GLY A 1 111 ? 18.116 -4.048 1.112 1.00 56.91 111 GLY A C 1
ATOM 882 O O . GLY A 1 111 ? 18.875 -3.159 0.733 1.00 56.91 111 GLY A O 1
ATOM 883 N N . THR A 1 112 ? 17.712 -4.127 2.385 1.00 49.97 112 THR A N 1
ATOM 884 C CA . THR A 1 112 ? 18.268 -3.253 3.433 1.00 49.97 112 THR A CA 1
ATOM 885 C C . THR A 1 112 ? 19.262 -4.027 4.285 1.00 49.97 112 THR A C 1
ATOM 887 O O . THR A 1 112 ? 18.883 -4.953 4.995 1.00 49.97 112 THR A O 1
ATOM 890 N N . LEU A 1 113 ? 20.521 -3.617 4.143 1.00 48.72 113 LEU A N 1
ATOM 891 C CA . LEU A 1 113 ? 21.696 -3.833 4.987 1.00 48.72 113 LEU A CA 1
ATOM 892 C C . LEU A 1 113 ? 21.402 -4.430 6.372 1.00 48.72 113 LEU A C 1
ATOM 894 O O . LEU A 1 113 ? 20.553 -3.923 7.103 1.00 48.72 113 LEU A O 1
ATOM 898 N N . ASP A 1 114 ? 22.191 -5.441 6.727 1.00 43.69 114 ASP A N 1
ATOM 899 C CA . ASP A 1 114 ? 22.338 -6.072 8.036 1.00 43.69 114 ASP A CA 1
ATOM 900 C C . ASP A 1 114 ? 22.179 -5.099 9.221 1.00 43.69 114 ASP A C 1
ATOM 902 O O . ASP A 1 114 ? 23.135 -4.513 9.736 1.00 43.69 114 ASP A O 1
ATOM 906 N N . GLY A 1 115 ? 20.941 -4.947 9.690 1.00 44.84 115 GLY A N 1
ATOM 907 C CA . GLY A 1 115 ? 20.618 -4.305 10.954 1.00 44.84 115 GLY A CA 1
ATOM 908 C C . GLY A 1 115 ? 20.912 -5.268 12.095 1.00 44.84 115 GLY A C 1
ATOM 909 O O . GLY A 1 115 ? 20.032 -5.994 12.547 1.00 44.84 115 GLY A O 1
ATOM 910 N N . ASN A 1 116 ? 22.164 -5.297 12.542 1.00 37.75 116 ASN A N 1
ATOM 911 C CA . ASN A 1 116 ? 22.572 -5.975 13.767 1.00 37.75 116 ASN A CA 1
ATOM 912 C C . ASN A 1 116 ? 21.751 -5.440 14.965 1.00 37.75 116 ASN A C 1
ATOM 914 O O . ASN A 1 116 ? 21.802 -4.231 15.214 1.00 37.75 116 ASN A O 1
ATOM 918 N N . PRO A 1 117 ? 21.028 -6.272 15.739 1.00 47.41 117 PRO A N 1
ATOM 919 C CA . PRO A 1 117 ? 20.380 -5.827 16.967 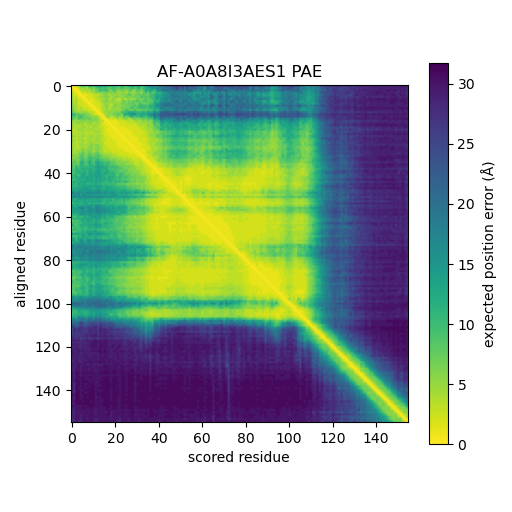1.00 47.41 117 PRO A CA 1
ATOM 920 C C . PRO A 1 117 ? 21.440 -5.613 18.059 1.00 47.41 117 PRO A C 1
ATOM 922 O O . PRO A 1 117 ? 21.692 -6.487 18.886 1.00 47.41 117 PRO A O 1
ATOM 925 N N . ARG A 1 118 ? 22.095 -4.445 18.063 1.00 40.88 118 ARG A N 1
ATOM 926 C CA . ARG A 1 118 ? 22.894 -3.989 19.209 1.00 40.88 118 ARG A CA 1
ATOM 927 C C . ARG A 1 118 ? 22.029 -3.141 20.127 1.00 40.88 118 ARG A C 1
ATOM 929 O O . ARG A 1 118 ? 21.605 -2.058 19.754 1.00 40.88 118 ARG A O 1
ATOM 936 N N . GLU A 1 119 ? 21.795 -3.732 21.294 1.00 39.53 119 GLU A N 1
ATOM 937 C CA . GLU A 1 119 ? 21.558 -3.160 22.619 1.00 39.53 119 GLU A CA 1
ATOM 938 C C . GLU A 1 119 ? 20.878 -1.793 22.744 1.00 39.53 119 GLU A C 1
ATOM 940 O O . GLU A 1 119 ? 21.343 -0.767 22.258 1.00 39.53 119 GLU A O 1
ATOM 945 N N . SER A 1 120 ? 19.839 -1.796 23.583 1.00 51.03 120 SER A N 1
ATOM 946 C CA . SER A 1 120 ? 19.301 -0.645 24.298 1.00 51.03 120 SER A CA 1
ATOM 947 C C . SER A 1 120 ? 20.393 0.309 24.808 1.00 51.03 120 SER A C 1
ATOM 949 O O . SER A 1 120 ? 20.938 0.135 25.895 1.00 51.03 120 SER A O 1
ATOM 951 N N . GLY A 1 121 ? 20.645 1.368 24.046 1.00 36.91 121 GLY A N 1
ATOM 952 C CA . GLY A 1 121 ? 21.363 2.566 24.462 1.00 36.91 121 GLY A CA 1
ATOM 953 C C . GLY A 1 121 ? 20.413 3.751 24.362 1.00 36.91 121 GLY A C 1
ATOM 954 O O . GLY A 1 121 ? 19.861 4.032 23.303 1.00 36.91 121 GLY A O 1
ATOM 955 N N . ARG A 1 122 ? 20.149 4.393 25.497 1.00 50.88 122 ARG A N 1
ATOM 956 C CA . ARG A 1 122 ? 19.341 5.607 25.595 1.00 50.88 122 ARG A CA 1
ATOM 957 C C . ARG A 1 122 ? 20.080 6.747 24.903 1.00 50.88 122 ARG A C 1
ATOM 959 O O . ARG A 1 122 ? 20.951 7.327 25.531 1.00 50.88 122 ARG A O 1
ATOM 966 N N . ASP A 1 123 ? 19.667 7.124 23.704 1.00 37.53 123 ASP A N 1
ATOM 967 C CA . ASP A 1 123 ? 20.035 8.421 23.144 1.00 37.53 123 ASP A CA 1
ATOM 968 C C . ASP A 1 123 ? 18.776 9.105 22.620 1.00 37.53 123 ASP A C 1
ATOM 970 O O . ASP A 1 123 ? 18.210 8.773 21.578 1.00 37.53 123 ASP A O 1
ATOM 974 N N . ALA A 1 124 ? 18.289 10.036 23.438 1.00 42.38 124 ALA A N 1
ATOM 975 C CA . ALA A 1 124 ? 17.227 10.952 23.085 1.00 42.38 124 ALA A CA 1
ATOM 976 C C . ALA A 1 124 ? 17.686 11.790 21.888 1.00 42.38 124 ALA A C 1
ATOM 978 O O . ALA A 1 124 ? 18.649 12.553 21.985 1.00 42.38 124 ALA A O 1
ATOM 979 N N . ILE A 1 125 ? 16.976 11.678 20.768 1.00 42.69 125 ILE A N 1
ATOM 980 C CA . ILE A 1 125 ? 17.105 12.636 19.678 1.00 42.69 125 ILE A CA 1
ATOM 981 C C . ILE A 1 125 ? 16.528 13.975 20.151 1.00 42.69 125 ILE A C 1
ATOM 983 O O . ILE A 1 125 ? 15.324 14.211 20.165 1.00 42.69 125 ILE A O 1
ATOM 987 N N . SER A 1 126 ? 17.422 14.834 20.635 1.00 40.16 126 SER A N 1
ATOM 988 C CA . SER A 1 126 ? 17.140 16.229 20.945 1.00 40.16 126 SER A CA 1
ATOM 989 C C . SER A 1 126 ? 16.909 16.968 19.629 1.00 40.16 126 SER A C 1
ATOM 991 O O . SER A 1 126 ? 17.849 17.242 18.883 1.00 40.16 126 SER A O 1
ATOM 993 N N . THR A 1 127 ? 15.649 17.255 19.306 1.00 40.09 127 THR A N 1
ATOM 994 C CA . THR A 1 127 ? 15.293 18.160 18.211 1.00 40.09 127 THR A CA 1
ATOM 995 C C . THR A 1 127 ? 15.653 19.586 18.627 1.00 40.09 127 THR A C 1
ATOM 997 O O . THR A 1 127 ? 14.835 20.304 19.194 1.00 40.09 127 THR A O 1
ATOM 1000 N N . GLN A 1 128 ? 16.892 20.001 18.373 1.00 37.38 128 GLN A N 1
ATOM 1001 C CA . GLN A 1 128 ? 17.243 21.418 18.360 1.00 37.38 128 GLN A CA 1
ATOM 1002 C C . GLN A 1 128 ? 16.819 22.000 17.012 1.00 37.38 128 GLN A C 1
ATOM 1004 O O . GLN A 1 128 ? 17.366 21.656 15.964 1.00 37.38 128 GLN A O 1
ATOM 1009 N N . MET A 1 129 ? 15.796 22.852 17.045 1.00 42.41 129 MET A N 1
ATOM 1010 C CA . MET A 1 129 ? 15.474 23.749 15.939 1.00 42.41 129 MET A CA 1
ATOM 1011 C C . MET A 1 129 ? 16.556 24.836 15.863 1.00 42.41 129 MET A C 1
ATOM 1013 O O . MET A 1 129 ? 16.981 25.307 16.917 1.00 42.41 129 MET A O 1
ATOM 1017 N N . PRO A 1 130 ? 17.018 25.254 14.673 1.00 40.31 130 PRO A N 1
ATOM 1018 C CA . PRO A 1 130 ? 17.910 26.400 14.575 1.00 40.31 130 PRO A CA 1
ATOM 1019 C C . PRO A 1 130 ? 17.149 27.702 14.863 1.00 40.31 130 PRO A C 1
ATOM 1021 O O . PRO A 1 130 ? 16.122 27.990 14.246 1.00 40.31 130 PRO A O 1
ATOM 1024 N N . ASP A 1 131 ? 17.686 28.472 15.807 1.00 34.75 131 ASP A N 1
ATOM 1025 C CA . ASP A 1 131 ? 17.249 29.810 16.189 1.00 34.75 131 ASP A CA 1
ATOM 1026 C C . ASP A 1 131 ? 17.285 30.791 15.006 1.00 34.75 131 ASP A C 1
ATOM 1028 O O . ASP A 1 131 ? 18.319 31.018 14.374 1.00 34.75 131 ASP A O 1
ATOM 1032 N N . THR A 1 132 ? 16.144 31.431 14.745 1.00 41.81 132 THR A N 1
ATOM 1033 C CA . THR A 1 132 ? 16.044 32.599 13.862 1.00 41.81 132 THR A CA 1
ATOM 1034 C C . THR A 1 132 ? 16.578 33.805 14.631 1.00 41.81 132 THR A C 1
ATOM 1036 O O . THR A 1 132 ? 15.883 34.355 15.484 1.00 41.81 132 THR A O 1
ATOM 1039 N N . LYS A 1 133 ? 17.827 34.204 14.375 1.00 36.94 133 LYS A N 1
ATOM 1040 C CA . LYS A 1 133 ? 18.402 35.413 14.971 1.00 36.94 133 LYS A CA 1
ATOM 1041 C C . LYS A 1 133 ? 17.986 36.635 14.150 1.00 36.94 133 LYS A C 1
ATOM 1043 O O . LYS A 1 133 ? 18.472 36.860 13.047 1.00 36.94 133 LYS A O 1
ATOM 1048 N N . SER A 1 134 ? 17.047 37.386 14.707 1.00 37.09 134 SER A N 1
ATOM 1049 C CA . SER A 1 134 ? 16.750 38.781 14.395 1.00 37.09 134 SER A CA 1
ATOM 1050 C C . SER A 1 134 ? 17.899 39.682 14.857 1.00 37.09 134 SER A C 1
ATOM 1052 O O . SER A 1 134 ? 18.318 39.573 16.010 1.00 37.09 134 SER A O 1
ATOM 1054 N N . GLU A 1 135 ? 18.375 40.576 13.988 1.00 38.41 135 GLU A N 1
ATOM 1055 C CA . GLU A 1 135 ? 19.166 41.754 14.364 1.00 38.41 135 GLU A CA 1
ATOM 1056 C C . GLU A 1 135 ? 18.643 42.972 13.584 1.00 38.41 135 GLU A C 1
ATOM 1058 O O . GLU A 1 135 ? 18.455 42.930 12.366 1.00 38.41 135 GLU A O 1
ATOM 1063 N N . ASP A 1 136 ? 18.335 44.023 14.340 1.00 36.00 136 ASP A N 1
ATOM 1064 C CA . ASP A 1 136 ? 17.584 45.207 13.944 1.00 36.00 136 ASP A CA 1
ATOM 1065 C C . ASP A 1 136 ? 18.478 46.333 13.385 1.00 36.00 136 ASP A C 1
ATOM 1067 O O . ASP A 1 136 ? 19.561 46.596 13.894 1.00 36.00 136 ASP A O 1
ATOM 1071 N N . VAL A 1 137 ? 17.945 47.009 12.358 1.00 38.12 137 VAL A N 1
ATOM 1072 C CA . VAL A 1 137 ? 17.937 48.463 12.073 1.00 38.12 137 VAL A CA 1
ATOM 1073 C C . VAL A 1 137 ? 19.204 49.300 12.333 1.00 38.12 137 VAL A C 1
ATOM 1075 O O . VAL A 1 137 ? 19.512 49.620 13.473 1.00 38.12 13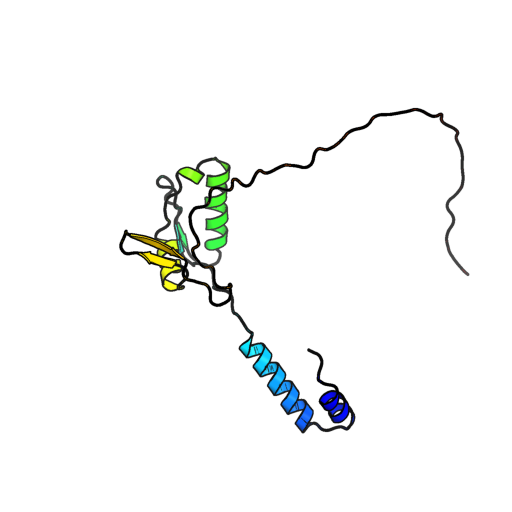7 VAL A O 1
ATOM 1078 N N . GLU A 1 138 ? 19.738 49.922 11.267 1.00 31.58 138 GLU A N 1
ATOM 1079 C CA . GLU A 1 138 ? 20.017 51.370 11.309 1.00 31.58 138 GLU A CA 1
ATOM 1080 C C . GLU A 1 138 ? 19.886 52.063 9.932 1.00 31.58 138 GLU A C 1
ATOM 1082 O O . GLU A 1 138 ? 20.579 51.764 8.964 1.00 31.58 138 GLU A O 1
ATOM 1087 N N . THR A 1 139 ? 18.911 52.974 9.882 1.00 36.16 139 THR A N 1
ATOM 1088 C CA . THR A 1 139 ? 18.758 54.215 9.103 1.00 36.16 139 THR A CA 1
ATOM 1089 C C . THR A 1 139 ? 19.846 54.607 8.093 1.00 36.16 139 THR A C 1
ATOM 1091 O O . THR A 1 139 ? 20.979 54.877 8.470 1.00 36.16 139 THR A O 1
ATOM 1094 N N . THR A 1 140 ? 19.445 54.887 6.844 1.00 35.72 140 THR A N 1
ATOM 1095 C CA . THR A 1 140 ? 19.885 56.094 6.102 1.00 35.72 140 THR A CA 1
ATOM 1096 C C . THR A 1 140 ? 18.968 56.415 4.909 1.00 35.72 140 THR A C 1
ATOM 1098 O O . THR A 1 140 ? 18.864 55.674 3.944 1.00 35.72 140 THR A O 1
ATOM 1101 N N . GLN A 1 141 ? 18.275 57.547 5.056 1.00 34.97 141 GLN A N 1
ATOM 1102 C CA . GLN A 1 141 ? 18.014 58.621 4.087 1.00 34.97 141 GLN A CA 1
ATOM 1103 C C . GLN A 1 141 ? 17.669 58.300 2.615 1.00 34.97 141 GLN A C 1
ATOM 1105 O O . GLN A 1 141 ? 18.487 57.848 1.822 1.00 34.97 141 GLN A O 1
ATOM 1110 N N . ALA A 1 142 ? 16.448 58.699 2.245 1.00 41.06 142 ALA A N 1
ATOM 1111 C CA . ALA A 1 142 ? 15.932 58.767 0.885 1.00 41.06 142 ALA A CA 1
ATOM 1112 C C . ALA A 1 142 ? 16.702 59.762 0.002 1.00 41.06 142 ALA A C 1
ATOM 1114 O O . ALA A 1 142 ? 16.912 60.909 0.400 1.00 41.06 142 ALA A O 1
ATOM 1115 N N . ILE A 1 143 ? 16.997 59.352 -1.234 1.00 38.97 143 ILE A N 1
ATOM 1116 C CA . ILE A 1 143 ? 17.210 60.251 -2.370 1.00 38.97 143 ILE A CA 1
ATOM 1117 C C . ILE A 1 143 ? 16.564 59.599 -3.596 1.00 38.97 143 ILE A C 1
ATOM 1119 O O . ILE A 1 143 ? 16.667 58.391 -3.803 1.00 38.97 143 ILE A O 1
ATOM 1123 N N . ALA A 1 144 ? 15.813 60.411 -4.325 1.00 35.28 144 ALA A N 1
ATOM 1124 C CA . ALA A 1 144 ? 14.955 60.041 -5.430 1.00 35.28 144 ALA A CA 1
ATOM 1125 C C . ALA A 1 144 ? 15.708 59.895 -6.769 1.00 35.28 144 ALA A C 1
ATOM 1127 O O . ALA A 1 144 ? 16.851 60.319 -6.904 1.00 35.28 144 ALA A O 1
ATOM 1128 N N . GLU A 1 145 ? 14.946 59.392 -7.746 1.00 33.41 145 GLU A N 1
ATOM 1129 C CA . GLU A 1 145 ? 15.042 59.615 -9.198 1.00 33.41 145 GLU A CA 1
ATOM 1130 C C . GLU A 1 145 ? 15.774 58.596 -10.093 1.00 33.41 145 GLU A C 1
ATOM 1132 O O . GLU A 1 145 ? 16.963 58.328 -9.974 1.00 33.41 145 GLU A O 1
ATOM 1137 N N . HIS A 1 146 ? 14.969 58.124 -11.058 1.00 37.81 146 HIS A N 1
ATOM 1138 C CA . HIS A 1 146 ? 15.245 57.862 -12.475 1.00 37.81 146 HIS A CA 1
ATOM 1139 C C . HIS A 1 146 ? 16.441 56.983 -12.879 1.00 37.81 146 HIS A C 1
ATOM 1141 O O . HIS A 1 146 ? 17.600 57.361 -12.763 1.00 37.81 146 HIS A O 1
ATOM 1147 N N . THR A 1 147 ? 16.151 55.901 -13.611 1.00 37.88 147 THR A N 1
ATOM 1148 C CA . THR A 1 147 ? 16.359 55.881 -15.076 1.00 37.88 147 THR A CA 1
ATOM 1149 C C . THR A 1 147 ? 15.675 54.681 -15.733 1.00 37.88 147 THR A C 1
ATOM 1151 O O . THR A 1 147 ? 15.381 53.675 -15.095 1.00 37.88 147 THR A O 1
ATOM 1154 N N . GLU A 1 148 ? 15.340 54.886 -17.002 1.00 39.34 148 GLU A N 1
ATOM 1155 C CA . GLU A 1 148 ? 14.402 54.135 -17.825 1.00 39.34 148 GLU A CA 1
ATOM 1156 C C . GLU A 1 148 ? 14.847 52.734 -18.261 1.00 39.34 148 GLU A C 1
ATOM 1158 O O . GLU A 1 148 ? 16.013 52.440 -18.514 1.00 39.34 148 GLU A O 1
ATOM 1163 N N . ASP A 1 149 ? 13.808 51.924 -18.432 1.00 40.09 149 ASP A N 1
ATOM 1164 C CA . ASP A 1 149 ? 13.710 50.686 -19.186 1.00 40.09 149 ASP A CA 1
ATOM 1165 C C . ASP A 1 149 ? 14.065 50.903 -20.670 1.00 40.09 149 ASP A C 1
ATOM 1167 O O . ASP A 1 149 ? 13.469 51.756 -21.336 1.00 40.09 149 ASP A O 1
ATOM 1171 N N . LYS A 1 150 ? 15.030 50.137 -21.202 1.00 44.03 150 LYS A N 1
ATOM 1172 C CA . LYS A 1 150 ? 15.115 49.878 -22.647 1.00 44.03 150 LYS A CA 1
ATOM 1173 C C . LYS A 1 150 ? 15.991 48.663 -22.969 1.00 44.03 150 LYS A C 1
ATOM 1175 O O . LYS A 1 150 ? 17.218 48.750 -22.946 1.00 44.03 150 LYS A O 1
ATOM 1180 N N . MET A 1 151 ? 15.363 47.551 -23.347 1.00 46.38 151 MET A N 1
ATOM 1181 C CA . MET A 1 151 ? 16.001 46.496 -24.142 1.00 46.38 151 MET A CA 1
ATOM 1182 C C . MET A 1 151 ? 15.091 46.062 -25.305 1.00 46.38 151 MET A C 1
ATOM 1184 O O . MET A 1 151 ? 13.888 45.915 -25.124 1.00 46.38 151 MET A O 1
ATOM 1188 N N . GLU A 1 152 ? 15.738 45.852 -26.462 1.00 39.38 152 GLU A N 1
ATOM 1189 C CA . GLU A 1 152 ? 15.261 45.278 -27.742 1.00 39.38 152 GLU A CA 1
ATOM 1190 C C . GLU A 1 152 ? 14.357 46.191 -28.612 1.00 39.38 152 GLU A C 1
ATOM 1192 O O . GLU A 1 152 ? 13.567 46.979 -28.111 1.00 39.38 152 GLU A O 1
ATOM 1197 N N . VAL A 1 153 ? 14.468 46.247 -29.948 1.00 47.56 153 VAL A N 1
ATOM 1198 C CA . VAL A 1 153 ? 14.654 45.185 -30.955 1.00 47.56 153 VAL A CA 1
ATOM 1199 C C . VAL A 1 153 ? 15.347 45.749 -32.216 1.00 47.56 153 VAL A C 1
ATOM 1201 O O . VAL A 1 153 ? 15.050 46.867 -32.639 1.00 47.56 153 VAL A O 1
ATOM 1204 N N . ASP A 1 154 ? 16.233 44.951 -32.822 1.00 46.38 154 ASP A N 1
ATOM 1205 C CA . ASP A 1 154 ? 16.805 45.113 -34.168 1.00 46.38 154 ASP A CA 1
ATOM 1206 C C . ASP A 1 154 ? 15.743 45.217 -35.281 1.00 46.38 154 ASP A C 1
ATOM 1208 O O . ASP A 1 154 ? 14.875 44.348 -35.386 1.00 46.38 154 ASP A O 1
ATOM 1212 N N . ASN A 1 155 ? 15.882 46.205 -36.178 1.00 47.06 155 ASN A N 1
ATOM 1213 C CA . ASN A 1 155 ? 15.497 46.074 -37.592 1.00 47.06 155 ASN A CA 1
ATOM 1214 C C . ASN A 1 155 ? 16.241 47.067 -38.494 1.00 47.06 155 ASN A C 1
ATOM 1216 O O . ASN A 1 155 ? 15.989 48.286 -38.362 1.00 47.06 155 ASN A O 1
#